Protein AF-A0A7J8XTX7-F1 (afdb_monomer)

Mean predicted aligned error: 10.57 Å

Organism: Gossypium aridum (NCBI:txid34290)

Nearest PDB structures (foldseek):
  4q04-assembly1_A  TM=5.286E-01  e=2.511E-01  Entamoeba histolytica
  8j07-assembly1_13  TM=4.318E-01  e=2.511E-01  Homo sapiens
  4e53-assembly1_A  TM=3.251E-01  e=9.904E-02  Mus musculus
  3hzt-assembly1_A  TM=5.183E-01  e=1.524E+00  Toxoplasma gondii ME49
  6oqq-assembly2_D  TM=5.298E-01  e=1.438E+00  Saccharomyces cerevisiae S288C

InterPro domains:
  IPR005176 Potentiating neddylation domain [PF03556] (17-109)
  IPR005176 Potentiating neddylation domain [PS51229] (1-130)
  IPR014764 Defective-in-cullin neddylation protein [PTHR12281] (1-114)
  IPR042460 DCN1-like, PONY binding domain [G3DSA:1.10.238.200] (52-117)

Radius of gyration: 19.08 Å; Cα contacts (8 Å, |Δi|>4): 64; chains: 1; bounding box: 60×27×43 Å

Structure (mmCIF, N/CA/C/O backbone):
data_AF-A0A7J8XTX7-F1
#
_entry.id   AF-A0A7J8XTX7-F1
#
loop_
_atom_site.group_PDB
_atom_site.id
_atom_site.type_symbol
_atom_site.label_atom_id
_atom_site.label_alt_id
_atom_site.label_comp_id
_atom_site.label_asym_id
_atom_site.label_entity_id
_atom_site.label_seq_id
_atom_site.pdbx_PDB_ins_code
_atom_site.Cartn_x
_atom_site.Cartn_y
_atom_site.Cartn_z
_atom_site.occupancy
_atom_site.B_iso_or_equiv
_atom_site.auth_seq_id
_atom_site.auth_comp_id
_atom_site.auth_asym_id
_atom_site.auth_atom_id
_atom_site.pdbx_PDB_model_num
ATOM 1 N N . ASP A 1 1 ? -23.107 4.436 6.784 1.00 80.50 1 ASP A N 1
ATOM 2 C CA . ASP A 1 1 ? -22.953 3.253 7.661 1.00 80.50 1 ASP A CA 1
ATOM 3 C C . ASP A 1 1 ? -21.520 2.944 8.078 1.00 80.50 1 ASP A C 1
ATOM 5 O O . ASP A 1 1 ? -21.303 2.673 9.257 1.00 80.50 1 ASP A O 1
ATOM 9 N N . GLU A 1 2 ? -20.532 3.038 7.183 1.00 84.50 2 GLU A N 1
ATOM 10 C CA . GLU A 1 2 ? -19.118 2.744 7.498 1.00 84.50 2 GLU A CA 1
ATOM 11 C C . GLU A 1 2 ? -18.566 3.562 8.676 1.00 84.50 2 GLU A C 1
ATOM 13 O O . GLU A 1 2 ? -17.982 2.998 9.596 1.00 84.50 2 GLU A O 1
ATOM 18 N N . TRP A 1 3 ? -18.839 4.872 8.715 1.00 83.25 3 TRP A N 1
ATOM 19 C CA . TRP A 1 3 ? -18.400 5.755 9.805 1.00 83.25 3 TRP A CA 1
ATOM 20 C C . TRP A 1 3 ? -18.940 5.331 11.180 1.00 83.25 3 TRP A C 1
ATOM 22 O O . TRP A 1 3 ? -18.191 5.215 12.146 1.00 83.25 3 TRP A O 1
ATOM 32 N N . GLN A 1 4 ? -20.246 5.063 11.275 1.00 85.25 4 GLN A N 1
ATOM 33 C CA . GLN A 1 4 ? -20.875 4.656 12.535 1.00 85.25 4 GLN A CA 1
ATOM 34 C C . GLN A 1 4 ? -20.397 3.272 12.979 1.00 85.25 4 GLN A C 1
ATOM 36 O O . GLN A 1 4 ? -20.138 3.059 14.163 1.00 85.25 4 GLN A O 1
ATOM 41 N N . THR A 1 5 ? -20.246 2.347 12.030 1.00 89.75 5 THR A N 1
ATOM 42 C CA . THR A 1 5 ? -19.755 0.990 12.299 1.00 89.75 5 THR A CA 1
ATOM 43 C C . THR A 1 5 ? -18.308 1.023 12.785 1.00 89.75 5 THR A C 1
ATOM 45 O O . THR A 1 5 ? -18.000 0.406 13.803 1.00 89.75 5 THR A O 1
ATOM 48 N N . GLY A 1 6 ? -17.446 1.803 12.126 1.00 87.06 6 GLY A N 1
ATOM 49 C CA . GLY A 1 6 ? -16.044 1.976 12.504 1.00 87.06 6 GLY A CA 1
ATOM 50 C C . GLY A 1 6 ? -15.881 2.610 13.884 1.00 87.06 6 GLY A C 1
ATOM 51 O O . GLY A 1 6 ? -15.179 2.063 14.729 1.00 87.06 6 GLY A O 1
ATOM 52 N N . LEU A 1 7 ? -16.591 3.707 14.171 1.00 86.94 7 LEU A N 1
ATOM 53 C CA . LEU A 1 7 ? -16.535 4.339 15.496 1.00 86.94 7 LEU A CA 1
ATOM 54 C C . LEU A 1 7 ? -17.045 3.421 16.611 1.00 86.94 7 LEU A C 1
ATOM 56 O O . LEU A 1 7 ? -16.459 3.387 17.694 1.00 86.94 7 LEU A O 1
ATOM 60 N N . LYS A 1 8 ? -18.106 2.650 16.345 1.00 88.69 8 LYS A N 1
ATOM 61 C CA . LYS A 1 8 ? -18.637 1.673 17.300 1.00 88.69 8 LYS A CA 1
ATOM 62 C C . LYS A 1 8 ? -17.649 0.532 17.548 1.00 88.69 8 LYS A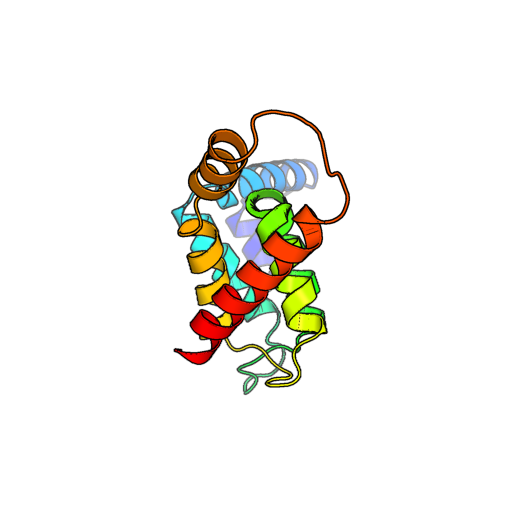 C 1
ATOM 64 O O . LYS A 1 8 ? -17.463 0.157 18.701 1.00 88.69 8 LYS A O 1
ATOM 69 N N . ALA A 1 9 ? -16.998 0.020 16.502 1.00 87.44 9 ALA A N 1
ATOM 70 C CA . ALA A 1 9 ? -15.956 -1.001 16.621 1.00 87.44 9 ALA A CA 1
ATOM 71 C C . ALA A 1 9 ? -14.742 -0.497 17.420 1.00 87.44 9 ALA A C 1
ATOM 73 O O . ALA A 1 9 ? -14.176 -1.244 18.211 1.00 87.44 9 ALA A O 1
ATOM 74 N N . LEU A 1 10 ? -14.397 0.787 17.275 1.00 85.12 10 LEU A N 1
ATOM 75 C CA . LEU A 1 10 ? -13.320 1.437 18.027 1.00 85.12 10 LEU A CA 1
ATOM 76 C C . LEU A 1 10 ? -13.732 1.879 19.445 1.00 85.12 10 LEU A C 1
ATOM 78 O O . LEU A 1 10 ? -12.889 2.352 20.205 1.00 85.12 10 LEU A O 1
ATOM 82 N N . GLY A 1 11 ? -15.014 1.769 19.819 1.00 85.56 11 GLY A N 1
ATOM 83 C CA . GLY A 1 11 ? -15.522 2.247 21.112 1.00 85.56 11 GLY A CA 1
ATOM 84 C C . GLY A 1 11 ? -15.370 3.764 21.312 1.00 85.56 11 GLY A C 1
ATOM 85 O O . GLY A 1 11 ? -15.232 4.241 22.443 1.00 85.56 11 GLY A O 1
ATOM 86 N N . VAL A 1 12 ? -15.350 4.527 20.216 1.00 88.31 12 VAL A N 1
ATOM 87 C CA . VAL A 1 12 ? -15.085 5.969 20.209 1.00 88.31 12 VAL A CA 1
ATOM 88 C C . VAL A 1 12 ? -16.396 6.752 20.192 1.00 88.31 12 VAL A C 1
ATOM 90 O O . VAL A 1 12 ? -17.166 6.683 19.241 1.00 88.31 12 VAL A O 1
ATOM 93 N N . ASP A 1 13 ? -16.609 7.564 21.225 1.00 87.38 13 ASP A N 1
ATOM 94 C CA . ASP A 1 13 ? -17.772 8.454 21.386 1.00 87.38 13 ASP A CA 1
ATOM 95 C C . ASP A 1 13 ? -17.392 9.947 21.446 1.00 87.38 13 ASP A C 1
ATOM 97 O O . ASP A 1 13 ? -18.246 10.812 21.621 1.00 87.38 13 ASP A O 1
ATOM 101 N N . SER A 1 14 ? -16.102 10.268 21.326 1.00 87.69 14 SER A 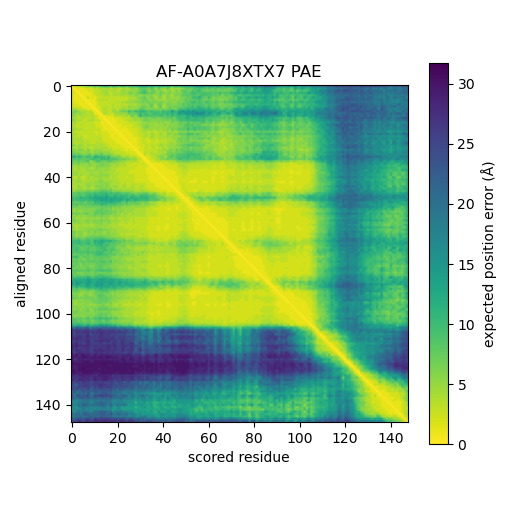N 1
ATOM 102 C CA . SER A 1 14 ? -15.577 11.626 21.475 1.00 87.69 14 SER A CA 1
ATOM 103 C C . SER A 1 14 ? -14.300 11.831 20.664 1.00 87.69 14 SER A C 1
ATOM 105 O O . SER A 1 14 ? -13.532 10.899 20.422 1.00 87.69 14 SER A O 1
ATOM 107 N N . LEU A 1 15 ? -14.026 13.083 20.282 1.00 87.19 15 LEU A N 1
ATOM 108 C CA . LEU A 1 15 ? -12.864 13.434 19.458 1.00 87.19 15 LEU A CA 1
ATOM 109 C C . LEU A 1 15 ? -11.523 13.082 20.131 1.00 87.19 15 LEU A C 1
ATOM 111 O O . LEU A 1 15 ? -10.567 12.712 19.455 1.00 87.19 15 LEU A O 1
ATOM 115 N N . SER A 1 16 ? -11.452 13.166 21.463 1.00 88.00 16 SER A N 1
ATOM 116 C CA . SER A 1 16 ? -10.258 12.774 22.225 1.00 88.00 16 SER A CA 1
ATOM 117 C C . SER A 1 16 ? -9.998 11.265 22.131 1.00 88.00 16 SER A C 1
ATOM 119 O O . SER A 1 16 ? -8.876 10.846 21.839 1.00 88.00 16 SER A O 1
ATOM 121 N N . LYS A 1 17 ? -11.050 10.442 22.277 1.00 88.69 17 LYS A N 1
ATOM 122 C CA . LYS A 1 17 ? -10.953 8.987 22.086 1.00 88.69 17 LYS A CA 1
ATOM 123 C C . LYS A 1 17 ? -10.604 8.629 20.644 1.00 88.69 17 LYS A C 1
ATOM 125 O O . LYS A 1 17 ? -9.819 7.712 20.450 1.00 88.69 17 LYS A O 1
ATOM 130 N N . LEU A 1 18 ? -11.105 9.381 19.659 1.00 87.81 18 LEU A N 1
ATOM 131 C CA . LEU A 1 18 ? -10.759 9.165 18.252 1.00 87.81 18 LEU A CA 1
ATOM 132 C C . LEU A 1 18 ? -9.262 9.356 18.009 1.00 87.81 18 LEU A C 1
ATOM 134 O O . LEU A 1 18 ? -8.622 8.486 17.432 1.00 87.81 18 LEU A O 1
ATOM 138 N N . LYS A 1 19 ? -8.686 10.464 18.493 1.00 88.75 19 LYS A N 1
ATOM 139 C CA . LYS A 1 19 ? -7.244 10.727 18.356 1.00 88.75 19 LYS A CA 1
ATOM 140 C C . LYS A 1 19 ? -6.398 9.623 18.987 1.00 88.75 19 LYS A C 1
ATOM 142 O O . LYS A 1 19 ? -5.401 9.213 18.403 1.00 88.75 19 LYS A O 1
ATOM 147 N N . LYS A 1 20 ? -6.806 9.133 20.161 1.00 89.88 20 LYS A N 1
ATOM 148 C CA . LYS A 1 20 ? -6.125 8.015 20.820 1.00 89.88 20 LYS A CA 1
ATOM 149 C C . LYS A 1 20 ? -6.247 6.723 20.005 1.00 89.88 20 LYS A C 1
ATOM 151 O O . LYS A 1 20 ? -5.233 6.091 19.746 1.00 89.88 20 LYS A O 1
ATOM 156 N N . ALA A 1 21 ? -7.455 6.386 19.555 1.00 89.44 21 ALA A N 1
ATOM 157 C CA . ALA A 1 21 ? -7.707 5.202 18.740 1.00 89.44 21 ALA A CA 1
ATOM 158 C C . ALA A 1 21 ? -6.903 5.219 17.432 1.00 89.44 21 ALA A C 1
ATOM 160 O O . ALA A 1 21 ? -6.364 4.190 17.055 1.00 89.44 21 ALA A O 1
ATOM 161 N N . LEU A 1 22 ? -6.753 6.377 16.777 1.00 86.94 22 LEU A N 1
ATOM 162 C CA . LEU A 1 22 ? -5.904 6.512 15.586 1.00 86.94 22 LEU A CA 1
ATOM 163 C C . LEU A 1 22 ? -4.434 6.186 15.884 1.00 86.94 22 LEU A C 1
ATOM 165 O O . LEU A 1 22 ? -3.828 5.414 15.153 1.00 86.94 22 LEU A O 1
ATOM 169 N N . SER A 1 23 ? -3.884 6.702 16.986 1.00 87.75 23 SER A N 1
ATOM 170 C CA . SER A 1 23 ? -2.505 6.388 17.386 1.00 87.75 23 SER A CA 1
ATOM 171 C C . SER A 1 23 ? -2.320 4.912 17.765 1.00 87.75 23 SER A C 1
ATOM 173 O O . SER A 1 23 ? -1.261 4.333 17.524 1.00 87.75 23 SER A O 1
ATOM 175 N N . ASP A 1 24 ? -3.339 4.289 18.358 1.00 88.25 24 ASP A N 1
ATOM 176 C CA . ASP A 1 24 ? -3.308 2.862 18.683 1.00 88.25 24 ASP A CA 1
ATOM 177 C C . ASP A 1 24 ? -3.420 1.995 17.411 1.00 88.25 24 ASP A C 1
ATOM 179 O O . ASP A 1 24 ? -2.710 0.995 17.298 1.00 88.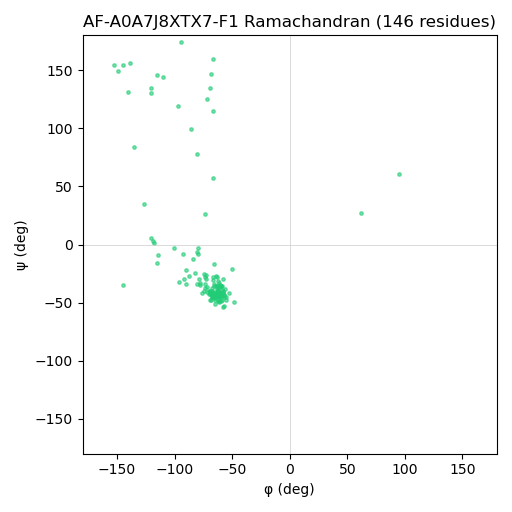25 24 ASP A O 1
ATOM 183 N N . LEU A 1 25 ? -4.220 2.418 16.425 1.00 86.88 25 LEU A N 1
ATOM 184 C CA . LEU A 1 25 ? -4.323 1.778 15.108 1.00 86.88 25 LEU A CA 1
ATOM 185 C C . LEU A 1 25 ? -3.010 1.853 14.321 1.00 86.88 25 LEU A C 1
ATOM 187 O O . LEU A 1 25 ? -2.616 0.857 13.723 1.00 86.88 25 LEU A O 1
ATOM 191 N N . GLU A 1 26 ? -2.305 2.988 14.346 1.00 84.81 26 GLU A N 1
ATOM 192 C CA . GLU A 1 26 ? -0.981 3.117 13.713 1.00 84.81 26 GLU A CA 1
ATOM 193 C C . GLU A 1 26 ? -0.012 2.045 14.240 1.00 84.81 26 GLU A C 1
ATOM 195 O O . GLU A 1 26 ? 0.589 1.308 13.460 1.00 84.81 26 GLU A O 1
ATOM 200 N N . LYS A 1 27 ? 0.056 1.872 15.566 1.00 84.75 27 LYS A N 1
ATOM 201 C CA . LYS A 1 27 ? 0.881 0.830 16.209 1.00 84.75 27 LYS A CA 1
ATOM 202 C C . LYS A 1 27 ? 0.395 -0.584 15.911 1.00 84.75 27 LYS A C 1
ATOM 204 O O . LYS A 1 27 ? 1.172 -1.537 15.926 1.00 84.75 27 LYS A O 1
ATOM 209 N N . GLU A 1 28 ? -0.907 -0.758 15.716 1.00 86.31 28 GLU A N 1
ATOM 210 C CA . GLU A 1 28 ? -1.479 -2.050 15.369 1.00 86.31 28 GLU A CA 1
ATOM 211 C C . GLU A 1 28 ? -1.109 -2.467 13.943 1.00 86.31 28 GLU A C 1
ATOM 213 O O . GLU A 1 28 ? -0.775 -3.634 13.731 1.00 86.31 28 GLU A O 1
ATOM 218 N N . VAL A 1 29 ? -1.111 -1.524 12.998 1.00 84.88 29 VAL A N 1
ATOM 219 C CA . VAL A 1 29 ? -0.697 -1.743 11.604 1.00 84.88 29 VAL A CA 1
ATOM 220 C C . VAL A 1 29 ? 0.796 -2.057 11.499 1.00 84.88 29 VAL A C 1
ATOM 222 O O . VAL A 1 29 ? 1.192 -2.805 10.612 1.00 84.88 29 VAL A O 1
ATOM 225 N N . GLU A 1 30 ? 1.632 -1.572 12.421 1.00 79.56 30 GLU A N 1
ATOM 226 C CA . GLU A 1 30 ? 3.060 -1.927 12.471 1.00 79.56 30 GLU A CA 1
ATOM 227 C C . GLU A 1 30 ? 3.317 -3.412 12.791 1.00 79.56 30 GLU A C 1
ATOM 229 O O . GLU A 1 30 ? 4.418 -3.918 12.552 1.00 79.56 30 GLU A O 1
ATOM 234 N N . LYS A 1 31 ? 2.326 -4.150 13.313 1.00 83.44 31 LYS A N 1
ATOM 235 C CA . LYS A 1 31 ? 2.483 -5.586 13.582 1.00 83.44 31 LYS A CA 1
ATOM 236 C C . LYS A 1 31 ? 2.565 -6.367 12.262 1.00 83.44 31 LYS A C 1
ATOM 238 O O . LYS A 1 31 ? 1.701 -6.181 11.409 1.00 83.44 31 LYS A O 1
ATOM 243 N N . PRO A 1 32 ? 3.509 -7.318 12.106 1.00 75.69 32 PRO A N 1
ATOM 244 C CA . PRO A 1 32 ? 3.758 -7.983 10.823 1.00 75.69 32 PRO A CA 1
ATOM 245 C C . PRO A 1 32 ? 2.533 -8.610 10.140 1.00 75.69 32 PRO A C 1
ATOM 247 O O . PRO A 1 32 ? 2.392 -8.473 8.929 1.00 75.69 32 PRO A O 1
ATOM 250 N N . SER A 1 33 ? 1.644 -9.270 10.893 1.00 78.00 33 SER A N 1
ATOM 251 C CA . SER A 1 33 ? 0.421 -9.882 10.346 1.00 78.00 33 SER A CA 1
ATOM 252 C C . SER A 1 33 ? -0.575 -8.836 9.848 1.00 78.00 33 SER A C 1
ATOM 254 O O . SER A 1 33 ? -1.094 -8.935 8.743 1.00 78.00 33 SER A O 1
ATOM 256 N N . ASN A 1 34 ? -0.789 -7.789 10.644 1.00 84.62 34 ASN A N 1
ATOM 257 C CA . ASN A 1 34 ? -1.761 -6.741 10.350 1.00 84.62 34 ASN A CA 1
ATOM 258 C C . ASN A 1 34 ? -1.270 -5.827 9.224 1.00 84.62 34 ASN A C 1
ATOM 260 O O . ASN A 1 34 ? -2.075 -5.281 8.473 1.00 84.62 34 ASN A O 1
ATOM 264 N N . TYR A 1 35 ? 0.049 -5.690 9.081 1.00 85.38 35 TYR A N 1
ATOM 265 C CA . TYR A 1 35 ? 0.663 -4.924 8.007 1.00 85.38 35 TYR A CA 1
ATOM 266 C C . TYR A 1 35 ? 0.367 -5.517 6.625 1.00 85.38 35 TYR A C 1
ATOM 268 O O . TYR A 1 35 ? 0.076 -4.773 5.692 1.00 85.38 35 TYR A O 1
ATOM 276 N N . GLU A 1 36 ? 0.418 -6.846 6.473 1.00 88.44 36 GLU A N 1
ATOM 277 C CA . GLU A 1 36 ? 0.107 -7.516 5.199 1.00 88.44 36 GLU A CA 1
ATOM 278 C C . GLU A 1 36 ? -1.369 -7.367 4.816 1.00 88.44 36 GLU A C 1
ATOM 280 O O . GLU A 1 36 ? -1.689 -7.061 3.661 1.00 88.44 36 GLU A O 1
ATOM 285 N N . ASP A 1 37 ? -2.261 -7.511 5.796 1.00 90.12 37 ASP A N 1
ATOM 286 C CA . ASP A 1 37 ? -3.696 -7.316 5.602 1.00 90.12 37 ASP A CA 1
ATOM 287 C C . ASP A 1 37 ? -4.013 -5.859 5.242 1.00 90.12 37 ASP A C 1
ATOM 289 O O . ASP A 1 37 ? -4.746 -5.596 4.284 1.00 90.12 37 ASP A O 1
ATOM 293 N N . PHE A 1 38 ? -3.405 -4.900 5.950 1.00 91.44 38 PHE A N 1
ATOM 294 C CA . PHE A 1 38 ? -3.522 -3.472 5.652 1.00 91.44 38 PHE A CA 1
ATOM 295 C C . PHE A 1 38 ? -2.989 -3.137 4.254 1.00 91.44 38 PHE A C 1
ATOM 297 O O . PHE A 1 38 ? -3.647 -2.428 3.490 1.00 91.44 38 PHE A O 1
ATOM 304 N N . TYR A 1 39 ? -1.830 -3.684 3.885 1.00 92.12 39 TYR A N 1
ATOM 305 C CA . TYR A 1 39 ? -1.231 -3.496 2.567 1.00 92.12 39 TYR A CA 1
ATOM 306 C C . TYR A 1 39 ? -2.146 -4.012 1.451 1.00 92.12 39 TYR A C 1
ATOM 308 O O . TYR A 1 39 ? -2.359 -3.333 0.445 1.00 92.12 39 TYR A O 1
ATOM 316 N N . THR A 1 40 ? -2.735 -5.192 1.638 1.00 92.81 40 THR A N 1
ATOM 317 C CA . THR A 1 40 ? -3.691 -5.777 0.687 1.00 92.81 40 THR A CA 1
ATOM 318 C C . THR A 1 40 ? -4.968 -4.938 0.598 1.00 92.81 40 THR A C 1
ATOM 320 O O . THR A 1 40 ? -5.473 -4.670 -0.496 1.00 92.81 40 THR A O 1
ATOM 323 N N . TYR A 1 41 ? -5.471 -4.470 1.743 1.00 92.69 41 TYR A N 1
ATOM 324 C CA . TYR A 1 41 ? -6.633 -3.589 1.813 1.00 92.69 41 TYR A CA 1
ATOM 325 C C . TYR A 1 41 ? -6.407 -2.266 1.072 1.00 92.69 41 TYR A C 1
ATOM 327 O O . TYR A 1 41 ? -7.301 -1.823 0.354 1.00 92.69 41 TYR A O 1
ATOM 335 N N . ALA A 1 42 ? -5.224 -1.662 1.197 1.00 93.94 42 ALA A N 1
ATOM 336 C CA . ALA A 1 42 ? -4.899 -0.383 0.571 1.00 93.94 42 ALA A CA 1
ATOM 337 C C . ALA A 1 42 ? -5.050 -0.425 -0.960 1.00 93.94 42 ALA A C 1
ATOM 339 O O . ALA A 1 42 ? -5.615 0.494 -1.546 1.00 93.94 42 ALA A O 1
ATOM 340 N N . PHE A 1 43 ? -4.634 -1.519 -1.606 1.00 94.31 43 PHE A N 1
ATOM 341 C CA . PHE A 1 43 ? -4.856 -1.702 -3.044 1.00 94.31 43 PHE A CA 1
ATOM 342 C C . PHE A 1 43 ? -6.336 -1.877 -3.378 1.00 94.31 43 PHE A C 1
ATOM 344 O O . PHE A 1 43 ? -6.833 -1.264 -4.320 1.00 94.31 43 PHE A O 1
ATOM 351 N N . ARG A 1 44 ? -7.065 -2.675 -2.585 1.00 93.56 44 ARG A N 1
ATOM 352 C CA . ARG A 1 44 ? -8.510 -2.865 -2.773 1.00 93.56 44 ARG A CA 1
ATOM 353 C C . ARG A 1 44 ? -9.281 -1.554 -2.632 1.00 93.56 44 ARG A C 1
ATOM 355 O O . ARG A 1 44 ? -10.246 -1.354 -3.355 1.00 93.56 44 ARG A O 1
ATOM 362 N N . TYR A 1 45 ? -8.846 -0.666 -1.742 1.00 92.06 45 TYR A N 1
ATOM 363 C CA . TYR A 1 45 ? -9.441 0.658 -1.562 1.00 92.06 45 TYR A CA 1
ATOM 364 C C . TYR A 1 45 ? -9.312 1.543 -2.815 1.00 92.06 45 TYR A C 1
ATOM 366 O O . TYR A 1 45 ? -10.172 2.381 -3.065 1.00 92.06 45 TYR A O 1
ATOM 374 N N . CYS A 1 46 ? -8.283 1.329 -3.640 1.00 93.25 46 CYS A N 1
ATOM 375 C CA . CYS A 1 46 ? -8.117 2.024 -4.919 1.00 93.25 46 CYS A CA 1
ATOM 376 C C . CYS A 1 46 ? -8.977 1.449 -6.060 1.00 93.25 46 CYS A C 1
ATOM 378 O O . CYS A 1 46 ? -9.011 2.042 -7.138 1.00 93.25 46 CYS A O 1
ATOM 380 N N . LEU A 1 47 ? -9.656 0.313 -5.860 1.00 92.50 47 LEU A N 1
ATOM 381 C CA . LEU A 1 47 ? -10.581 -0.259 -6.840 1.00 92.50 47 LEU A CA 1
ATOM 382 C C . LEU A 1 47 ? -11.958 0.385 -6.654 1.00 92.50 47 LEU A C 1
ATOM 384 O O . LEU A 1 47 ? -12.710 0.016 -5.753 1.00 92.50 47 LEU A O 1
ATOM 388 N N . THR A 1 48 ? -12.279 1.371 -7.486 1.00 88.38 48 THR A N 1
ATOM 389 C CA . THR A 1 48 ? -13.517 2.155 -7.363 1.00 88.38 48 THR A CA 1
ATOM 390 C C . THR A 1 48 ? -14.683 1.548 -8.141 1.00 88.38 48 THR A C 1
ATOM 392 O O . THR A 1 48 ? -15.839 1.805 -7.805 1.00 88.38 48 THR A O 1
ATOM 395 N N . GLU A 1 49 ? -14.405 0.720 -9.153 1.00 89.31 49 GLU A N 1
ATOM 396 C CA . GLU A 1 49 ? -15.422 0.058 -9.976 1.00 89.31 49 GLU A CA 1
ATOM 397 C C . GLU A 1 49 ? -15.481 -1.457 -9.722 1.00 89.31 49 GLU A C 1
ATOM 399 O O . GLU A 1 49 ? -14.459 -2.126 -9.586 1.00 89.31 49 GLU A O 1
ATOM 404 N N . GLU A 1 50 ? -16.684 -2.040 -9.765 1.00 81.12 50 GLU A N 1
ATOM 405 C CA . GLU A 1 50 ? -16.939 -3.460 -9.451 1.00 81.12 50 GLU A CA 1
ATOM 406 C C . GLU A 1 50 ? -16.135 -4.451 -10.320 1.00 81.12 50 GLU A C 1
ATOM 408 O O . GLU A 1 50 ? -15.793 -5.551 -9.886 1.00 81.12 50 GLU A O 1
ATOM 413 N N . LYS A 1 51 ? -15.807 -4.069 -11.560 1.00 87.62 51 LYS A N 1
ATOM 414 C CA . LYS A 1 51 ? -15.046 -4.906 -12.506 1.00 87.62 51 LYS A CA 1
ATOM 415 C C . LYS A 1 51 ? -13.566 -4.537 -12.590 1.00 87.62 51 LYS A C 1
ATOM 417 O O . LYS A 1 51 ? -12.824 -5.211 -13.311 1.00 87.62 51 LYS A O 1
ATOM 422 N N . GLN A 1 52 ? -13.129 -3.496 -11.885 1.00 90.81 52 GLN A N 1
ATOM 423 C CA . GLN A 1 52 ? -11.745 -3.050 -11.906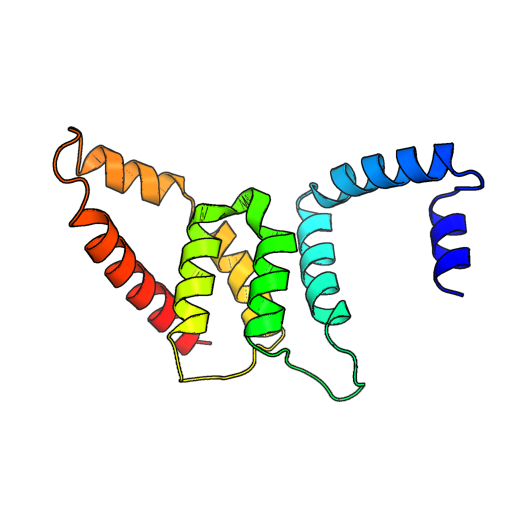 1.00 90.81 52 GLN A CA 1
ATOM 424 C C . GLN A 1 52 ? -10.871 -4.050 -11.147 1.00 90.81 52 GLN A C 1
ATOM 426 O O . GLN A 1 52 ? -11.116 -4.381 -9.991 1.00 90.81 52 GLN A O 1
ATOM 431 N N . LYS A 1 53 ? -9.827 -4.545 -11.813 1.00 92.88 53 LYS A N 1
ATOM 432 C CA . LYS A 1 53 ? -8.855 -5.492 -11.234 1.00 92.88 53 LYS A CA 1
ATOM 433 C C . LYS A 1 53 ? -7.436 -4.936 -11.199 1.00 92.88 53 LYS A C 1
ATOM 435 O O . LYS A 1 53 ? -6.498 -5.642 -10.833 1.00 92.88 53 LYS A O 1
ATOM 440 N N . SER A 1 54 ? -7.280 -3.690 -11.629 1.00 93.88 54 SER A N 1
ATOM 441 C CA . SER A 1 54 ? -5.992 -3.045 -11.789 1.00 93.88 54 SER A CA 1
ATOM 442 C C . SER A 1 54 ? -6.088 -1.545 -11.561 1.00 93.88 54 SER A C 1
ATOM 444 O O . SER A 1 54 ? -7.101 -0.926 -11.886 1.00 93.88 54 SER A O 1
ATOM 446 N N . VAL A 1 55 ? -5.007 -0.970 -11.062 1.00 94.69 55 VAL A N 1
ATOM 447 C CA . VAL A 1 55 ? -4.863 0.458 -10.771 1.00 94.69 55 VAL A CA 1
ATOM 448 C C . VAL A 1 55 ? -3.782 1.024 -11.689 1.00 94.69 55 VAL A C 1
ATOM 450 O O . VAL A 1 55 ? -2.845 0.311 -12.049 1.00 94.69 55 VAL A O 1
ATOM 453 N N . ASP A 1 56 ? -3.919 2.269 -12.127 1.00 94.25 56 ASP A N 1
ATOM 454 C CA . ASP A 1 56 ? -2.914 2.914 -12.969 1.00 94.25 56 ASP A CA 1
ATOM 455 C C . ASP A 1 56 ? -1.589 3.142 -12.214 1.00 94.25 56 ASP A C 1
ATOM 457 O O . ASP A 1 56 ? -1.521 3.136 -10.982 1.00 94.25 56 ASP A O 1
ATOM 461 N N . ILE A 1 57 ? -0.506 3.317 -12.970 1.00 92.25 57 ILE A N 1
ATOM 462 C CA . ILE A 1 57 ? 0.840 3.454 -12.398 1.00 92.25 57 ILE A CA 1
ATOM 463 C C . ILE A 1 57 ? 0.986 4.695 -11.516 1.00 92.25 57 ILE A C 1
ATOM 465 O O . ILE A 1 57 ? 1.712 4.633 -10.524 1.00 92.25 57 ILE A O 1
ATOM 469 N N . GLU A 1 58 ? 0.340 5.806 -11.865 1.00 93.38 58 GLU A N 1
ATOM 470 C CA . GLU A 1 58 ? 0.463 7.059 -11.119 1.00 93.38 58 GLU A CA 1
ATOM 471 C C . GLU A 1 58 ? -0.123 6.890 -9.715 1.00 93.38 58 GLU A C 1
ATOM 473 O O . GLU A 1 58 ? 0.587 7.079 -8.724 1.00 93.38 58 GLU A O 1
ATOM 478 N N . SER A 1 59 ? -1.351 6.378 -9.636 1.00 94.75 59 SER A N 1
ATOM 479 C CA . SER A 1 59 ? -2.015 6.025 -8.379 1.00 94.75 59 SER A CA 1
ATOM 480 C C . SER A 1 59 ? -1.212 5.007 -7.561 1.00 94.75 59 SER A C 1
ATOM 482 O O . SER A 1 59 ? -1.095 5.138 -6.341 1.00 94.75 59 SER A O 1
ATOM 484 N N . ILE A 1 60 ? -0.604 4.006 -8.209 1.00 94.56 60 ILE A N 1
ATOM 485 C CA . ILE A 1 60 ? 0.226 3.012 -7.512 1.00 94.56 60 ILE A CA 1
ATOM 486 C C . ILE A 1 60 ? 1.505 3.623 -6.950 1.00 94.56 60 ILE A C 1
ATOM 488 O O . ILE A 1 60 ? 1.915 3.243 -5.856 1.00 94.56 60 ILE A O 1
ATOM 492 N N . CYS A 1 61 ? 2.139 4.563 -7.651 1.00 93.81 61 CYS A N 1
ATOM 493 C CA . CYS A 1 61 ? 3.333 5.233 -7.139 1.00 93.81 61 CYS A CA 1
ATOM 494 C C . CYS A 1 61 ? 3.026 6.020 -5.858 1.00 93.81 61 CYS A C 1
ATOM 496 O O . CYS A 1 61 ? 3.793 5.941 -4.895 1.00 93.81 61 CYS A O 1
ATOM 498 N N . GLU A 1 62 ? 1.895 6.728 -5.822 1.00 94.94 62 GLU A N 1
ATOM 499 C CA . GLU A 1 62 ? 1.442 7.433 -4.619 1.00 94.94 62 GLU A CA 1
ATOM 500 C C . GLU A 1 62 ? 1.107 6.454 -3.488 1.00 94.94 62 GLU A C 1
ATOM 502 O O . GLU A 1 62 ? 1.553 6.633 -2.350 1.00 94.94 62 GLU A O 1
ATOM 507 N N . LEU A 1 63 ? 0.408 5.358 -3.804 1.00 95.06 63 LEU A N 1
ATOM 508 C CA . LEU A 1 63 ? 0.069 4.332 -2.820 1.00 95.06 63 LEU A CA 1
ATOM 509 C C . LEU A 1 63 ? 1.323 3.669 -2.230 1.00 95.06 63 LEU A C 1
ATOM 511 O O . LEU A 1 63 ? 1.421 3.534 -1.012 1.00 95.06 63 LEU A O 1
ATOM 515 N N . LEU A 1 64 ? 2.311 3.309 -3.060 1.00 93.19 64 LEU A N 1
ATOM 516 C CA . LEU A 1 64 ? 3.596 2.746 -2.618 1.00 93.19 64 LEU A CA 1
ATOM 517 C C . LEU A 1 64 ? 4.320 3.684 -1.646 1.00 93.19 64 LEU A C 1
ATOM 519 O O . LEU A 1 64 ? 4.809 3.230 -0.609 1.00 93.19 64 LEU A O 1
ATOM 523 N N . ASN A 1 65 ? 4.364 4.983 -1.953 1.00 92.00 65 ASN A N 1
ATOM 524 C CA . ASN A 1 65 ? 4.944 5.983 -1.057 1.00 92.00 65 ASN A CA 1
ATOM 525 C C . ASN A 1 65 ? 4.208 6.044 0.285 1.00 92.00 65 ASN A C 1
ATOM 527 O O . ASN A 1 65 ? 4.857 6.130 1.328 1.00 92.00 65 ASN A O 1
ATOM 531 N N . LEU A 1 66 ? 2.878 5.969 0.264 1.00 91.38 66 LEU A N 1
ATOM 532 C CA . LEU A 1 66 ? 2.055 6.064 1.465 1.00 91.38 66 LEU A CA 1
ATOM 533 C C . LEU A 1 66 ? 2.212 4.842 2.377 1.00 91.38 66 LEU A C 1
ATOM 535 O O . LEU A 1 66 ? 2.412 5.002 3.579 1.00 91.38 66 LEU A O 1
ATOM 539 N N . VAL A 1 67 ? 2.142 3.626 1.825 1.00 91.44 67 VAL A N 1
ATOM 540 C CA . VAL A 1 67 ? 2.098 2.401 2.644 1.00 91.44 67 VAL A CA 1
ATOM 541 C C . VAL A 1 67 ? 3.470 1.785 2.928 1.00 91.44 67 VAL A C 1
ATOM 543 O O . VAL A 1 67 ? 3.651 1.166 3.977 1.00 91.44 67 VAL A O 1
ATOM 546 N N . LEU A 1 68 ? 4.448 1.950 2.029 1.00 87.19 68 LEU A N 1
ATOM 547 C CA . LEU A 1 68 ? 5.787 1.351 2.152 1.00 87.19 68 LEU A CA 1
ATOM 548 C C . LEU A 1 68 ? 6.902 2.394 2.314 1.00 87.19 68 LEU A C 1
ATOM 550 O O . LEU A 1 68 ? 8.012 2.038 2.713 1.00 87.19 68 LEU A O 1
ATOM 554 N N . GLY A 1 69 ? 6.643 3.671 2.016 1.00 83.12 69 GLY A N 1
ATOM 555 C CA . GLY A 1 69 ? 7.687 4.695 1.916 1.00 83.12 69 GLY A CA 1
ATOM 556 C C . GLY A 1 69 ? 8.433 4.978 3.220 1.00 83.12 69 GLY A C 1
ATOM 557 O O . GLY A 1 69 ? 9.599 5.361 3.169 1.00 83.12 69 GLY A O 1
ATOM 558 N N . VAL A 1 70 ? 7.811 4.758 4.383 1.00 81.56 70 VAL A N 1
ATOM 559 C CA . VAL A 1 70 ? 8.480 4.923 5.687 1.00 81.56 70 VAL A CA 1
ATOM 560 C C . VAL A 1 70 ? 9.452 3.771 5.969 1.00 81.56 70 VAL A C 1
ATOM 562 O O . VAL A 1 70 ? 10.550 4.007 6.463 1.00 81.56 70 VAL A O 1
ATOM 565 N N . GLN A 1 71 ? 9.078 2.534 5.627 1.00 81.69 71 GLN A N 1
ATOM 566 C CA . GLN A 1 71 ? 9.846 1.332 5.979 1.00 81.69 71 GLN A CA 1
ATOM 567 C C . GLN A 1 71 ? 10.895 0.948 4.922 1.00 81.69 71 GLN A C 1
ATOM 569 O O . GLN A 1 71 ? 11.972 0.466 5.267 1.00 81.69 71 GLN A O 1
ATOM 574 N N . PHE A 1 72 ? 10.610 1.176 3.636 1.00 83.19 72 PHE A N 1
ATOM 575 C CA . PHE A 1 72 ? 11.400 0.656 2.511 1.00 83.19 72 PHE A CA 1
ATOM 576 C C . PHE A 1 72 ? 11.842 1.757 1.539 1.00 83.19 72 PHE A C 1
ATOM 578 O O . PHE A 1 72 ? 11.882 1.543 0.326 1.00 83.19 72 PHE A O 1
ATOM 585 N N . ARG A 1 73 ? 12.151 2.960 2.047 1.00 83.69 73 ARG A N 1
ATOM 586 C CA . ARG A 1 73 ? 12.362 4.152 1.205 1.00 83.69 73 ARG A CA 1
ATOM 587 C C . ARG A 1 73 ? 13.303 3.933 0.005 1.00 83.69 73 ARG A C 1
ATOM 589 O O . ARG A 1 73 ? 12.883 4.241 -1.108 1.00 83.69 73 ARG A O 1
ATOM 596 N N . PRO A 1 74 ? 14.509 3.344 0.159 1.00 81.06 74 PRO A N 1
ATOM 597 C CA . PRO A 1 74 ? 15.420 3.138 -0.972 1.00 81.06 74 PRO A CA 1
ATOM 598 C C . PRO A 1 74 ? 14.859 2.203 -2.057 1.00 81.06 74 PRO A C 1
ATOM 600 O O . PRO A 1 74 ? 15.069 2.426 -3.255 1.00 81.06 74 PRO A O 1
ATOM 603 N N . GLN A 1 75 ? 14.143 1.150 -1.651 1.00 80.50 75 GLN A N 1
ATOM 604 C CA . GLN A 1 75 ? 13.509 0.203 -2.566 1.00 80.50 75 GLN A CA 1
ATOM 605 C C . GLN A 1 75 ? 12.340 0.859 -3.304 1.00 80.50 75 GLN A C 1
ATOM 607 O O . GLN A 1 75 ? 12.209 0.667 -4.513 1.00 80.50 75 GLN A O 1
ATOM 612 N N . ILE A 1 76 ? 11.527 1.645 -2.593 1.00 87.88 76 ILE A N 1
ATOM 613 C CA . ILE A 1 76 ? 10.357 2.330 -3.152 1.00 87.88 76 ILE A CA 1
ATOM 614 C C . ILE A 1 76 ? 10.763 3.413 -4.141 1.00 87.88 76 ILE A C 1
ATOM 616 O O . ILE A 1 76 ? 10.224 3.432 -5.244 1.00 87.88 76 ILE A O 1
ATOM 620 N N . ASP A 1 77 ? 11.760 4.237 -3.816 1.00 86.19 77 ASP A N 1
ATOM 621 C CA . ASP A 1 77 ? 12.263 5.256 -4.744 1.00 86.19 77 ASP A CA 1
ATOM 622 C C . ASP A 1 77 ? 12.725 4.607 -6.067 1.00 86.19 77 ASP A C 1
ATOM 624 O O . ASP A 1 77 ? 12.374 5.061 -7.159 1.00 86.19 77 ASP A O 1
ATOM 628 N N . SER A 1 78 ? 13.445 3.482 -5.974 1.00 82.56 78 SER A N 1
ATOM 629 C CA . SER A 1 78 ? 13.931 2.749 -7.150 1.00 82.56 78 SER A CA 1
ATOM 630 C C . SER A 1 78 ? 12.803 2.081 -7.946 1.00 82.56 78 SER A C 1
ATOM 632 O O . SER A 1 78 ? 12.827 2.075 -9.180 1.00 82.56 78 SER A O 1
ATOM 634 N N . LEU A 1 79 ? 11.813 1.513 -7.251 1.00 85.62 79 LEU A N 1
ATOM 635 C CA . LEU A 1 79 ? 10.651 0.871 -7.862 1.00 85.62 79 LEU A CA 1
ATOM 636 C C . LEU A 1 79 ? 9.781 1.895 -8.598 1.00 85.62 79 LEU A C 1
ATOM 638 O O . LEU A 1 79 ? 9.412 1.660 -9.745 1.00 85.62 79 LEU A O 1
ATOM 642 N N . ILE A 1 80 ? 9.507 3.044 -7.979 1.00 89.62 80 ILE A N 1
ATOM 643 C CA . ILE A 1 80 ? 8.738 4.135 -8.588 1.00 89.62 80 ILE A CA 1
ATOM 644 C C . ILE A 1 80 ? 9.447 4.661 -9.833 1.00 89.62 80 ILE A C 1
ATOM 646 O O . ILE A 1 80 ? 8.807 4.863 -10.865 1.00 89.62 80 ILE A O 1
ATOM 650 N N . GLU A 1 81 ? 10.766 4.859 -9.779 1.00 87.94 81 GLU A N 1
ATOM 651 C CA . GLU A 1 81 ? 11.497 5.313 -10.961 1.00 87.94 81 GLU A CA 1
ATOM 652 C C . GLU A 1 81 ? 11.418 4.291 -12.103 1.00 87.94 81 GLU A C 1
ATOM 654 O O . GLU A 1 81 ? 11.226 4.662 -13.261 1.00 87.94 81 GLU A O 1
ATOM 659 N N . TYR A 1 82 ? 11.522 2.998 -11.791 1.00 85.50 82 TYR A N 1
ATOM 660 C CA . TYR A 1 82 ? 11.328 1.945 -12.784 1.00 85.50 82 TYR A CA 1
ATOM 661 C C . TYR A 1 82 ? 9.911 1.970 -13.375 1.00 85.50 82 TYR A C 1
ATOM 663 O O . TYR A 1 82 ? 9.776 1.982 -14.600 1.00 85.50 82 TYR A O 1
ATOM 671 N N . LEU A 1 83 ? 8.876 2.040 -12.533 1.00 88.12 83 LEU A N 1
ATOM 672 C CA . LEU A 1 83 ? 7.474 2.076 -12.959 1.00 88.12 83 LEU A CA 1
ATOM 673 C C . LEU A 1 83 ? 7.170 3.266 -13.879 1.00 88.12 83 LEU A C 1
ATOM 675 O O . LEU 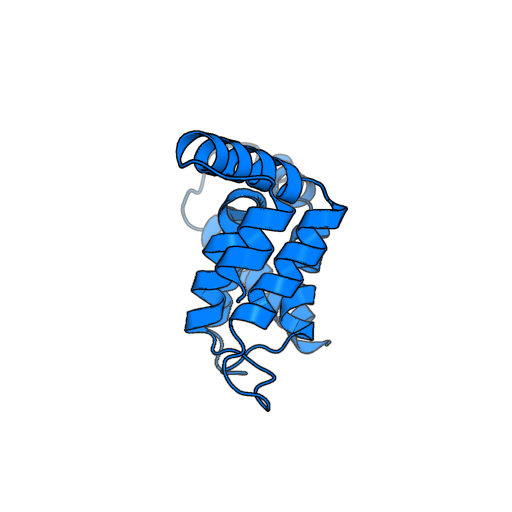A 1 83 ? 6.401 3.111 -14.825 1.00 88.12 83 LEU A O 1
ATOM 679 N N . LYS A 1 84 ? 7.808 4.419 -13.641 1.00 88.00 84 LYS A N 1
ATOM 680 C CA . LYS A 1 84 ? 7.669 5.631 -14.466 1.00 88.00 84 LYS A CA 1
ATOM 681 C C . LYS A 1 84 ? 8.389 5.558 -15.818 1.00 88.00 84 LYS A C 1
ATOM 683 O O . LYS A 1 84 ? 8.011 6.281 -16.733 1.00 88.00 84 LYS A O 1
ATOM 688 N N . VAL A 1 85 ? 9.441 4.746 -15.941 1.00 86.50 85 VAL A N 1
ATOM 689 C CA . VAL A 1 85 ? 10.265 4.651 -17.165 1.00 86.50 85 VAL A CA 1
ATOM 690 C C . VAL A 1 85 ? 9.840 3.487 -18.063 1.00 86.50 85 VAL A C 1
ATOM 692 O O . VAL A 1 85 ? 9.990 3.561 -19.284 1.00 86.50 85 VAL A O 1
ATOM 695 N N . GLN A 1 86 ? 9.358 2.392 -17.476 1.00 82.38 86 GLN A N 1
ATOM 696 C CA . GLN A 1 86 ? 8.924 1.220 -18.232 1.00 82.38 86 GLN A CA 1
ATOM 697 C C . GLN A 1 86 ? 7.647 1.520 -19.044 1.00 82.38 86 GLN A C 1
ATOM 699 O O . GLN A 1 86 ? 6.796 2.286 -18.606 1.00 82.38 86 GLN A O 1
ATOM 704 N N . ASN A 1 87 ? 7.512 0.901 -20.222 1.00 83.50 87 ASN A N 1
ATOM 705 C CA . ASN A 1 87 ? 6.353 1.058 -21.119 1.00 83.50 87 ASN A CA 1
ATOM 706 C C . ASN A 1 87 ? 5.629 -0.272 -21.397 1.00 83.50 87 ASN A C 1
ATOM 708 O O . ASN A 1 87 ? 4.727 -0.320 -22.234 1.00 83.50 87 ASN A O 1
ATOM 712 N N . ASP A 1 88 ? 6.040 -1.350 -20.725 1.00 80.25 88 ASP A N 1
ATOM 713 C CA . ASP A 1 88 ? 5.546 -2.710 -20.964 1.00 80.25 88 ASP A CA 1
ATOM 714 C C . ASP A 1 88 ? 4.104 -2.868 -20.441 1.00 80.25 88 ASP A C 1
ATOM 716 O O . ASP A 1 88 ? 3.317 -3.639 -20.989 1.00 80.25 88 ASP A O 1
ATOM 720 N N . TYR A 1 89 ? 3.735 -2.116 -19.402 1.00 84.50 89 TYR A N 1
ATOM 721 C CA . TYR A 1 89 ? 2.391 -2.098 -18.825 1.00 84.50 89 TYR A CA 1
ATOM 722 C C . TYR A 1 89 ? 2.026 -0.697 -18.329 1.00 84.50 89 TYR A C 1
ATOM 724 O O . TYR A 1 89 ? 2.891 0.114 -18.014 1.00 84.50 89 TYR A O 1
ATOM 732 N N . LYS A 1 90 ? 0.720 -0.409 -18.271 1.00 88.62 90 LYS A N 1
ATOM 733 C CA . LYS A 1 90 ? 0.167 0.888 -17.825 1.00 88.62 90 LYS A CA 1
ATOM 734 C C . LYS A 1 90 ? -0.639 0.802 -16.531 1.00 88.62 90 LYS A C 1
ATOM 736 O O . LYS A 1 90 ? -1.041 1.822 -15.980 1.00 88.62 90 LYS A O 1
ATOM 741 N N . VAL A 1 91 ? -0.895 -0.418 -16.077 1.00 92.44 91 VAL A N 1
ATOM 742 C CA . VAL A 1 91 ? -1.712 -0.725 -14.909 1.00 92.44 91 VAL A CA 1
ATOM 743 C C . VAL A 1 91 ? -1.056 -1.847 -14.118 1.00 92.44 91 VAL A C 1
ATOM 745 O O . VAL A 1 91 ? -0.289 -2.633 -14.677 1.00 92.44 91 VAL A O 1
ATOM 748 N N . ILE A 1 92 ? -1.381 -1.913 -12.835 1.00 92.56 92 ILE A N 1
ATOM 749 C CA . ILE A 1 92 ? -0.873 -2.883 -11.872 1.00 92.56 92 ILE A CA 1
ATOM 750 C C . ILE A 1 92 ? -2.049 -3.662 -11.305 1.00 92.56 92 ILE A C 1
ATOM 752 O O . ILE A 1 92 ? -3.035 -3.061 -10.879 1.00 92.56 92 ILE A O 1
ATOM 756 N N . ASN A 1 93 ? -1.955 -4.988 -11.290 1.00 93.56 93 ASN A N 1
ATOM 757 C CA . ASN A 1 93 ? -2.957 -5.859 -10.676 1.00 93.56 93 ASN A CA 1
ATOM 758 C C . ASN A 1 93 ? -2.593 -6.229 -9.221 1.00 93.56 93 ASN A C 1
ATOM 760 O O . ASN A 1 93 ? -1.510 -5.910 -8.726 1.00 93.56 93 ASN A O 1
ATOM 764 N N . SER A 1 94 ? -3.502 -6.928 -8.536 1.00 91.88 94 SER A N 1
ATOM 765 C CA . SER A 1 94 ? -3.306 -7.340 -7.139 1.00 91.88 94 SER A CA 1
ATOM 766 C C . SER A 1 94 ? -2.093 -8.261 -6.942 1.00 91.88 94 SER A C 1
ATOM 768 O O . SER A 1 94 ? -1.408 -8.155 -5.929 1.00 91.88 94 SER A O 1
ATOM 770 N N . ASP A 1 95 ? -1.791 -9.148 -7.891 1.00 90.56 95 ASP A N 1
ATOM 771 C CA . ASP A 1 95 ? -0.664 -10.081 -7.763 1.00 90.56 95 ASP A CA 1
ATOM 772 C C . ASP 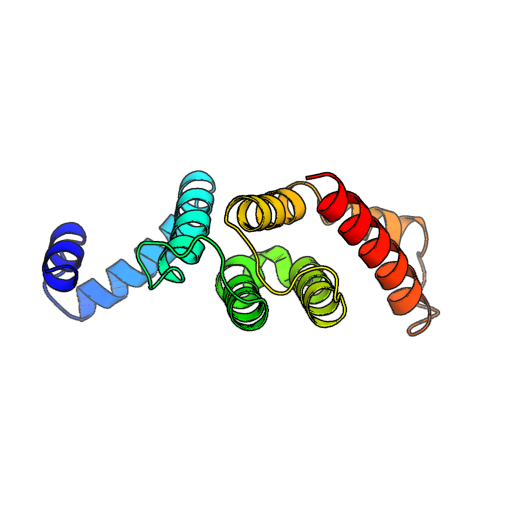A 1 95 ? 0.677 -9.340 -7.837 1.00 90.56 95 ASP A C 1
ATOM 774 O O . ASP A 1 95 ? 1.594 -9.590 -7.050 1.00 90.56 95 ASP A O 1
ATOM 778 N N . GLN A 1 96 ? 0.785 -8.378 -8.756 1.00 90.88 96 GLN A N 1
ATOM 779 C CA . GLN A 1 96 ? 1.937 -7.485 -8.873 1.00 90.88 96 GLN A CA 1
ATOM 780 C C . GLN A 1 96 ? 2.106 -6.623 -7.618 1.00 90.88 96 GLN A C 1
ATOM 782 O O . GLN A 1 96 ? 3.228 -6.473 -7.136 1.00 90.88 96 GLN A O 1
ATOM 787 N N . TRP A 1 97 ? 1.004 -6.129 -7.047 1.00 93.69 97 TRP A N 1
ATOM 788 C CA . TRP A 1 97 ? 1.015 -5.398 -5.782 1.00 93.69 97 TRP A CA 1
ATOM 789 C C . TRP A 1 97 ? 1.614 -6.229 -4.639 1.00 93.69 97 TRP A C 1
ATOM 791 O O . TRP A 1 97 ? 2.608 -5.824 -4.038 1.00 93.69 97 TRP A O 1
ATOM 801 N N . ILE A 1 98 ? 1.104 -7.440 -4.390 1.00 91.12 98 ILE A N 1
ATOM 802 C CA . ILE A 1 98 ? 1.643 -8.331 -3.343 1.00 91.12 98 ILE A CA 1
ATOM 803 C C . ILE A 1 98 ? 3.119 -8.672 -3.593 1.00 91.12 98 ILE A C 1
ATOM 805 O O . ILE A 1 98 ? 3.925 -8.741 -2.657 1.00 91.12 98 ILE A O 1
ATOM 809 N N . ASN A 1 99 ? 3.506 -8.826 -4.861 1.00 88.94 99 ASN A N 1
ATOM 810 C CA . ASN A 1 99 ? 4.893 -9.074 -5.234 1.00 88.94 99 ASN A CA 1
ATOM 811 C C . ASN A 1 99 ? 5.840 -7.928 -4.851 1.00 88.94 99 ASN A C 1
ATOM 813 O O . ASN A 1 99 ? 6.991 -8.214 -4.513 1.00 88.94 99 ASN A O 1
ATOM 817 N N . PHE A 1 100 ? 5.388 -6.670 -4.846 1.00 90.19 100 PHE A N 1
ATOM 818 C CA . PHE A 1 100 ? 6.214 -5.542 -4.404 1.00 90.19 100 PHE A CA 1
ATOM 819 C C . PHE A 1 100 ? 6.551 -5.626 -2.916 1.00 90.19 100 PHE A C 1
ATOM 821 O O . PHE A 1 100 ? 7.715 -5.476 -2.547 1.00 90.19 100 PHE A O 1
ATOM 828 N N . LEU A 1 101 ? 5.577 -5.952 -2.062 1.00 89.31 101 LEU A N 1
ATOM 829 C CA . LEU A 1 101 ? 5.844 -6.151 -0.636 1.00 89.31 101 LEU A CA 1
ATOM 830 C C . LEU A 1 101 ? 6.786 -7.334 -0.397 1.00 89.31 101 LEU A C 1
ATOM 832 O O . LEU A 1 101 ? 7.730 -7.226 0.390 1.00 89.31 101 LEU A O 1
ATOM 836 N N . ARG A 1 102 ? 6.567 -8.456 -1.095 1.00 85.94 102 ARG A N 1
ATOM 837 C CA . ARG A 1 102 ? 7.461 -9.621 -1.006 1.00 85.94 102 ARG A CA 1
ATOM 838 C C . ARG A 1 102 ? 8.885 -9.252 -1.409 1.00 85.94 102 ARG A C 1
ATOM 840 O O . ARG A 1 102 ? 9.830 -9.607 -0.714 1.00 85.94 102 ARG A O 1
ATOM 847 N N . PHE A 1 103 ? 9.032 -8.495 -2.490 1.00 83.44 103 PHE A N 1
ATOM 848 C CA . PHE A 1 103 ? 10.318 -7.983 -2.934 1.00 83.44 103 PHE A CA 1
ATOM 849 C C . PHE A 1 103 ? 10.987 -7.106 -1.868 1.00 83.44 103 PHE A C 1
ATOM 851 O O . PHE A 1 103 ? 12.144 -7.343 -1.538 1.00 83.44 103 PHE A O 1
ATOM 858 N N . CYS A 1 104 ? 10.267 -6.162 -1.261 1.00 83.62 104 CYS A N 1
ATOM 859 C CA . CYS A 1 104 ? 10.798 -5.335 -0.174 1.00 83.62 104 CYS A CA 1
ATOM 860 C C . CYS A 1 104 ? 11.257 -6.156 1.046 1.00 83.62 104 CYS A C 1
ATOM 862 O O . CYS A 1 104 ? 12.262 -5.809 1.663 1.00 83.62 104 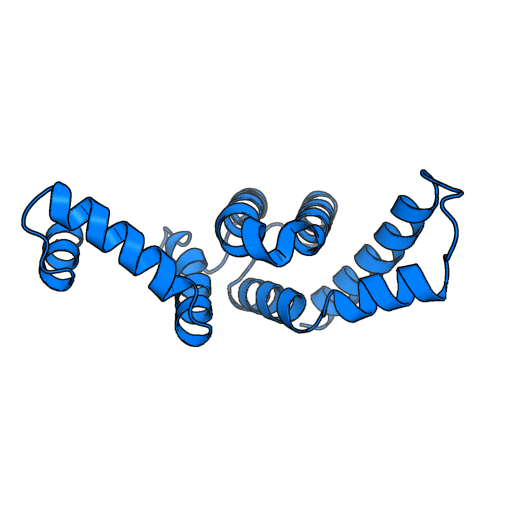CYS A O 1
ATOM 864 N N . LYS A 1 105 ? 10.557 -7.250 1.376 1.00 82.50 105 LYS A N 1
ATOM 865 C CA . LYS A 1 105 ? 10.889 -8.143 2.502 1.00 82.50 105 LYS A CA 1
ATOM 866 C C . LYS A 1 105 ? 12.068 -9.077 2.219 1.00 82.50 105 LYS A C 1
ATOM 868 O O . LYS A 1 105 ? 12.899 -9.298 3.095 1.00 82.50 105 LYS A O 1
ATOM 873 N N . GLU A 1 106 ? 12.132 -9.648 1.018 1.00 76.31 106 GLU A N 1
ATOM 874 C CA . GLU A 1 106 ? 13.195 -10.581 0.615 1.00 76.31 106 GLU A CA 1
ATOM 875 C C . GLU A 1 106 ? 14.519 -9.862 0.352 1.00 76.31 106 GLU A C 1
ATOM 877 O O . GLU A 1 106 ? 15.597 -10.395 0.624 1.00 76.31 106 GLU A O 1
ATOM 882 N N . VAL A 1 107 ? 14.443 -8.637 -0.166 1.00 66.25 107 VAL A N 1
ATOM 883 C CA . VAL A 1 107 ? 15.603 -7.788 -0.426 1.00 66.25 107 VAL A CA 1
ATOM 884 C C . VAL A 1 107 ? 16.012 -7.147 0.890 1.00 66.25 107 VAL A C 1
ATOM 886 O O . VAL A 1 107 ? 15.719 -5.989 1.193 1.00 66.25 107 VAL A O 1
ATOM 889 N N . ASN A 1 108 ? 16.688 -7.946 1.704 1.00 59.97 108 ASN A N 1
ATOM 890 C CA . ASN A 1 108 ? 17.206 -7.496 2.975 1.00 59.97 108 ASN A CA 1
ATOM 891 C C . ASN A 1 108 ? 18.307 -6.456 2.705 1.00 59.97 108 ASN A C 1
ATOM 893 O O . ASN A 1 108 ? 19.356 -6.776 2.141 1.00 59.97 108 ASN A O 1
ATOM 897 N N . LEU A 1 109 ? 18.077 -5.205 3.117 1.00 52.97 109 LEU A N 1
ATOM 898 C CA . LEU A 1 109 ? 19.030 -4.083 3.034 1.00 52.97 109 LEU A CA 1
ATOM 899 C C . LEU A 1 109 ? 20.410 -4.434 3.615 1.00 52.97 109 LEU A C 1
ATOM 901 O O . LEU A 1 109 ? 21.407 -3.812 3.258 1.00 52.97 109 LEU A O 1
ATOM 905 N N . LEU A 1 110 ? 20.483 -5.452 4.478 1.00 50.16 110 LEU A N 1
ATOM 906 C CA . LEU A 1 110 ? 21.729 -5.994 5.002 1.00 50.16 110 LEU A CA 1
ATOM 907 C C . LEU A 1 110 ? 22.649 -6.539 3.898 1.00 50.16 110 LEU A C 1
ATOM 909 O O . LEU A 1 110 ? 23.851 -6.334 3.990 1.00 50.16 110 LEU A O 1
ATOM 913 N N . GLU A 1 111 ? 22.117 -7.162 2.844 1.00 54.91 111 GLU A N 1
ATOM 914 C CA . GLU A 1 111 ? 22.913 -7.555 1.673 1.00 54.91 111 GLU A CA 1
ATOM 915 C C . GLU A 1 111 ? 23.314 -6.311 0.864 1.00 54.91 111 GLU A C 1
ATOM 917 O O . GLU A 1 111 ? 24.474 -6.172 0.494 1.00 54.91 111 GLU A O 1
ATOM 922 N N . MET A 1 112 ? 22.419 -5.329 0.688 1.00 52.59 112 MET A N 1
ATOM 923 C CA . MET A 1 112 ? 22.745 -4.074 -0.014 1.00 52.59 112 MET A CA 1
ATOM 924 C C . MET A 1 112 ? 23.877 -3.290 0.677 1.00 52.59 112 MET A C 1
ATOM 926 O O . MET A 1 112 ? 24.803 -2.832 0.008 1.00 52.59 112 MET A O 1
ATOM 930 N N . HIS A 1 113 ? 23.853 -3.175 2.009 1.00 53.19 113 HIS A N 1
ATOM 931 C CA . HIS A 1 113 ? 24.898 -2.503 2.786 1.00 53.19 113 HIS A CA 1
ATOM 932 C C . HIS A 1 113 ? 26.151 -3.359 2.978 1.00 53.19 113 HIS A C 1
ATOM 934 O O . HIS A 1 113 ? 27.247 -2.805 2.974 1.00 53.19 113 HIS A O 1
ATOM 940 N N .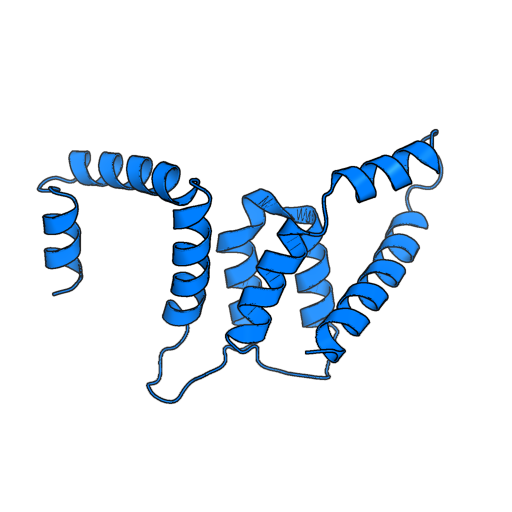 LYS A 1 114 ? 26.040 -4.687 3.131 1.00 52.81 114 LYS A N 1
ATOM 941 C CA . LYS A 1 114 ? 27.220 -5.565 3.199 1.00 52.81 114 LYS A CA 1
ATOM 942 C C . LYS A 1 114 ? 27.965 -5.585 1.873 1.00 52.81 114 LYS A C 1
ATOM 944 O O . LYS A 1 114 ? 29.173 -5.411 1.899 1.00 52.81 114 LYS A O 1
ATOM 949 N N . PHE A 1 115 ? 27.292 -5.704 0.728 1.00 50.59 115 PHE A N 1
ATOM 950 C CA . PHE A 1 115 ? 27.958 -5.592 -0.574 1.00 50.59 115 PHE A CA 1
ATOM 951 C C . PHE A 1 115 ? 28.557 -4.196 -0.790 1.00 50.59 115 PHE A C 1
ATOM 953 O O . PHE A 1 115 ? 29.688 -4.093 -1.261 1.00 50.59 115 PHE A O 1
ATOM 960 N N . ALA A 1 116 ? 27.860 -3.127 -0.389 1.00 52.47 116 ALA A N 1
ATOM 961 C CA . ALA A 1 116 ? 28.411 -1.775 -0.483 1.00 52.47 116 ALA A CA 1
ATOM 962 C C . ALA A 1 116 ? 29.649 -1.579 0.417 1.00 52.47 116 ALA A C 1
ATOM 964 O O . ALA A 1 116 ? 30.649 -1.044 -0.047 1.00 52.47 116 ALA A O 1
ATOM 965 N N . ASN A 1 117 ? 29.628 -2.069 1.662 1.00 48.75 117 ASN A N 1
ATOM 966 C CA . ASN A 1 117 ? 30.733 -1.922 2.620 1.00 48.75 117 ASN A CA 1
ATOM 967 C C . ASN A 1 117 ? 31.901 -2.896 2.375 1.00 48.75 117 ASN A C 1
ATOM 969 O O . ASN A 1 117 ? 33.046 -2.537 2.634 1.00 48.75 117 ASN A O 1
ATOM 973 N N . ILE A 1 118 ? 31.641 -4.119 1.892 1.00 55.12 118 ILE A N 1
ATOM 974 C CA . ILE A 1 118 ? 32.679 -5.121 1.578 1.00 55.12 118 ILE A CA 1
ATOM 975 C C . ILE A 1 118 ? 33.430 -4.736 0.302 1.00 55.12 118 ILE A C 1
ATOM 977 O O . ILE A 1 118 ? 34.639 -4.940 0.227 1.00 55.12 118 ILE A O 1
ATOM 981 N N . ILE A 1 119 ? 32.742 -4.173 -0.697 1.00 51.72 119 ILE A N 1
ATOM 982 C CA . ILE A 1 119 ? 33.382 -3.799 -1.964 1.00 51.72 119 ILE A CA 1
ATOM 983 C C . ILE A 1 119 ? 33.978 -2.380 -1.901 1.00 51.72 119 ILE A C 1
ATOM 985 O O . ILE A 1 119 ? 34.973 -2.119 -2.576 1.00 51.72 119 ILE A O 1
ATOM 989 N N . PHE A 1 120 ? 33.447 -1.470 -1.072 1.00 54.28 120 PHE A N 1
ATOM 990 C CA . PHE A 1 120 ? 33.851 -0.057 -1.101 1.00 54.28 120 PHE A CA 1
ATOM 991 C C . PHE A 1 120 ? 34.096 0.537 0.300 1.00 54.28 120 PHE A C 1
ATOM 993 O O . PHE A 1 120 ? 33.227 1.213 0.850 1.00 54.28 120 PHE A O 1
ATOM 1000 N N . PRO A 1 121 ? 35.305 0.356 0.876 1.00 50.06 121 PRO A N 1
ATOM 1001 C CA . PRO A 1 121 ? 35.634 0.837 2.221 1.00 50.06 121 PRO A CA 1
ATOM 1002 C C . PRO A 1 121 ? 35.984 2.330 2.303 1.00 50.06 121 PRO A C 1
ATOM 1004 O O . PRO A 1 121 ? 36.265 2.825 3.391 1.00 50.06 121 PRO A O 1
ATOM 1007 N N . PHE A 1 122 ? 36.036 3.066 1.189 1.00 45.81 122 PHE A N 1
ATOM 1008 C CA . PHE A 1 122 ? 36.536 4.440 1.196 1.00 45.81 122 PHE A CA 1
ATOM 1009 C C . PHE A 1 122 ? 35.707 5.340 0.287 1.00 45.81 122 PHE A C 1
ATOM 1011 O O . PHE A 1 122 ? 35.443 5.014 -0.865 1.00 45.81 122 PHE A O 1
ATOM 1018 N N . ALA A 1 123 ? 35.307 6.481 0.836 1.00 47.06 123 ALA A N 1
ATOM 1019 C CA . ALA A 1 123 ? 34.411 7.485 0.281 1.00 47.06 123 ALA A CA 1
ATOM 1020 C C . ALA A 1 123 ? 34.962 8.229 -0.959 1.00 47.06 123 ALA A C 1
ATOM 1022 O O . ALA A 1 123 ? 35.032 9.457 -0.980 1.00 47.06 123 ALA A O 1
ATOM 1023 N N . ALA A 1 124 ? 35.319 7.509 -2.019 1.00 43.78 124 ALA A N 1
ATOM 1024 C CA . ALA A 1 124 ? 35.679 8.076 -3.310 1.00 43.78 124 ALA A CA 1
ATOM 1025 C C . ALA A 1 124 ? 34.732 7.531 -4.388 1.00 43.78 124 ALA A C 1
ATOM 1027 O O . ALA A 1 124 ? 34.508 6.331 -4.467 1.00 43.78 124 ALA A O 1
ATOM 1028 N N . ILE A 1 125 ? 34.238 8.420 -5.257 1.00 45.94 125 ILE A N 1
ATOM 1029 C CA . ILE A 1 125 ? 33.344 8.185 -6.412 1.00 45.94 125 ILE A CA 1
ATOM 1030 C C . ILE A 1 125 ? 31.839 8.379 -6.104 1.00 45.94 125 ILE A C 1
ATOM 1032 O O . ILE A 1 125 ? 30.978 7.528 -6.321 1.00 45.94 125 ILE A O 1
ATOM 1036 N N . THR A 1 126 ? 31.476 9.590 -5.692 1.00 53.00 126 THR A N 1
ATOM 1037 C CA . THR A 1 126 ? 30.099 10.065 -5.464 1.00 53.00 126 THR A CA 1
ATOM 1038 C C . THR A 1 126 ? 29.260 10.341 -6.730 1.00 53.00 126 THR A C 1
ATOM 1040 O O . THR A 1 126 ? 28.305 11.107 -6.661 1.00 53.00 126 THR A O 1
ATOM 1043 N N . GLN A 1 127 ? 29.507 9.705 -7.887 1.00 47.00 127 GLN A N 1
ATOM 1044 C CA . GLN A 1 127 ? 28.644 9.936 -9.070 1.00 47.00 127 GLN A CA 1
ATOM 1045 C C . GLN A 1 127 ? 28.408 8.719 -9.979 1.00 47.00 127 GLN A C 1
ATOM 1047 O O . GLN A 1 127 ? 27.294 8.535 -10.463 1.00 47.00 127 GLN A O 1
ATOM 1052 N N . TYR A 1 128 ? 29.388 7.828 -10.145 1.00 42.44 128 TYR A N 1
ATOM 1053 C CA . TYR A 1 128 ? 29.251 6.650 -11.019 1.00 42.44 128 TYR A CA 1
ATOM 1054 C C . TYR A 1 128 ? 28.532 5.461 -10.358 1.00 42.44 128 TYR A C 1
ATOM 1056 O O . TYR A 1 128 ? 27.897 4.654 -11.038 1.00 42.44 128 TYR A O 1
ATOM 1064 N N . HIS A 1 129 ? 28.559 5.369 -9.026 1.00 49.91 129 HIS A N 1
ATOM 1065 C CA . HIS A 1 129 ? 28.024 4.206 -8.311 1.00 49.91 129 HIS A CA 1
ATOM 1066 C C . HIS A 1 129 ? 26.500 4.210 -8.169 1.00 49.91 129 HIS A C 1
ATOM 1068 O O . HIS A 1 129 ? 25.902 3.138 -8.222 1.00 49.91 129 HIS A O 1
ATOM 1074 N N . LYS A 1 130 ? 25.851 5.385 -8.102 1.00 49.22 130 LYS A N 1
ATOM 1075 C CA . LYS A 1 130 ? 24.384 5.466 -8.215 1.00 49.22 130 LYS A CA 1
ATOM 1076 C C . LYS A 1 130 ? 23.918 4.852 -9.532 1.00 49.22 130 LYS A C 1
ATOM 1078 O O . LYS A 1 130 ? 22.982 4.073 -9.525 1.00 49.22 130 LYS A O 1
ATOM 1083 N N . VAL A 1 131 ? 24.607 5.140 -10.636 1.00 51.69 131 VAL A N 1
ATOM 1084 C CA . VAL A 1 131 ? 24.207 4.690 -11.977 1.00 51.69 131 VAL A CA 1
ATOM 1085 C C . VAL A 1 131 ? 24.353 3.174 -12.138 1.00 51.69 131 VAL A C 1
ATOM 1087 O O . VAL A 1 131 ? 23.403 2.528 -12.567 1.00 51.69 131 VAL A O 1
ATOM 1090 N N . SER A 1 132 ? 25.483 2.574 -11.744 1.00 50.69 132 SER A N 1
ATOM 1091 C CA . SER A 1 132 ? 25.661 1.111 -11.844 1.00 50.69 132 SER A CA 1
ATOM 1092 C C . SER A 1 132 ? 24.741 0.327 -10.910 1.00 50.69 132 SER A C 1
ATOM 1094 O O . SER A 1 132 ? 24.171 -0.687 -11.313 1.00 50.69 132 SER A O 1
ATOM 1096 N N . PHE A 1 133 ? 24.561 0.803 -9.676 1.00 53.84 133 PHE A N 1
ATOM 1097 C CA . PHE A 1 133 ? 23.646 0.178 -8.723 1.00 53.84 133 PHE A CA 1
ATOM 1098 C C . PHE A 1 133 ? 22.202 0.234 -9.227 1.00 53.84 133 PHE A C 1
ATOM 1100 O O . PHE A 1 133 ? 21.482 -0.763 -9.219 1.00 53.84 133 PHE A O 1
ATOM 1107 N N . HIS A 1 134 ? 21.821 1.388 -9.768 1.00 53.88 134 HIS A N 1
ATOM 1108 C CA . HIS A 1 134 ? 20.515 1.619 -10.359 1.00 53.88 134 HIS A CA 1
ATOM 1109 C C . HIS A 1 134 ? 20.246 0.761 -11.597 1.00 53.88 134 HIS A C 1
ATOM 11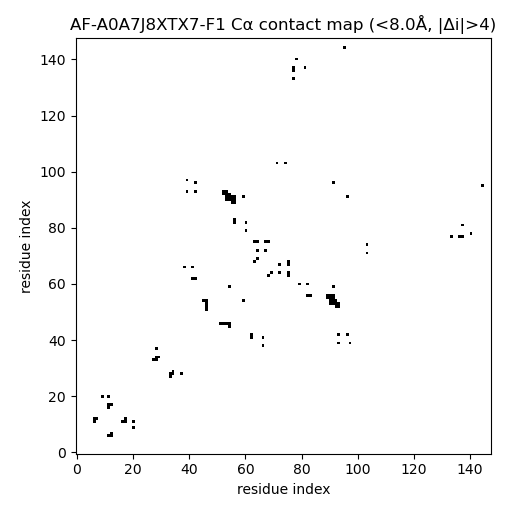11 O O . HIS A 1 134 ? 19.168 0.190 -11.732 1.00 53.88 134 HIS A O 1
ATOM 1117 N N . LEU A 1 135 ? 21.229 0.612 -12.490 1.00 59.06 135 LEU A N 1
ATOM 1118 C CA . LEU A 1 135 ? 21.111 -0.224 -13.691 1.00 59.06 135 LEU A CA 1
ATOM 1119 C C . LEU A 1 135 ? 21.013 -1.716 -13.354 1.00 59.06 135 LEU A C 1
ATOM 1121 O O . LEU A 1 135 ? 20.187 -2.429 -13.934 1.00 59.06 135 LEU A O 1
ATOM 1125 N N . HIS A 1 136 ? 21.819 -2.188 -12.398 1.00 64.88 136 HIS A N 1
ATOM 1126 C CA . HIS A 1 136 ? 21.722 -3.559 -11.905 1.00 64.88 136 HIS A CA 1
ATOM 1127 C C . HIS A 1 136 ? 20.336 -3.815 -11.305 1.00 64.88 136 HIS A C 1
ATOM 1129 O O . HIS A 1 136 ? 19.684 -4.803 -11.641 1.00 64.88 136 HIS A O 1
ATOM 1135 N N . TRP A 1 137 ? 19.840 -2.881 -10.494 1.00 61.97 137 TRP A N 1
ATOM 1136 C CA . TRP A 1 137 ? 18.547 -3.024 -9.841 1.00 61.97 137 TRP A CA 1
ATOM 1137 C C . TRP A 1 137 ? 17.364 -2.951 -10.796 1.00 61.97 137 TRP A C 1
ATOM 1139 O O . TRP A 1 137 ? 16.465 -3.783 -10.705 1.00 61.97 137 TRP A O 1
ATOM 1149 N N . LYS A 1 138 ? 17.397 -2.045 -11.780 1.00 61.62 138 LYS A N 1
ATOM 1150 C CA . LYS A 1 138 ? 16.423 -2.025 -12.882 1.00 61.62 138 LYS A CA 1
ATOM 1151 C C . LYS A 1 138 ? 16.390 -3.362 -13.623 1.00 61.62 138 LYS A C 1
ATOM 1153 O O . LYS A 1 138 ? 15.311 -3.834 -13.966 1.00 61.62 138 LYS A O 1
ATOM 1158 N N . SER A 1 139 ? 17.544 -4.002 -13.813 1.00 64.00 139 SER A N 1
ATOM 1159 C CA . SER A 1 139 ? 17.636 -5.314 -14.468 1.00 64.00 139 SER A CA 1
ATOM 1160 C C . SER A 1 139 ? 17.059 -6.441 -13.604 1.00 64.00 139 SER A C 1
ATOM 1162 O O . SER A 1 139 ? 16.308 -7.274 -14.109 1.00 64.00 139 SER A O 1
ATOM 1164 N N . VAL A 1 140 ? 17.349 -6.448 -12.298 1.00 66.56 140 VAL A N 1
ATOM 1165 C CA . VAL A 1 140 ? 16.792 -7.420 -11.337 1.00 66.56 140 VAL A CA 1
ATOM 1166 C C . VAL A 1 140 ? 15.275 -7.254 -11.199 1.00 66.56 140 VAL A C 1
ATOM 1168 O O . VAL A 1 140 ? 14.544 -8.242 -11.282 1.00 66.56 140 VAL A O 1
ATOM 1171 N N . LEU A 1 141 ? 14.798 -6.013 -11.054 1.00 66.31 141 LEU A N 1
ATOM 1172 C CA . LEU A 1 141 ? 13.376 -5.659 -11.029 1.00 66.31 141 LEU A CA 1
ATOM 1173 C C . LEU A 1 141 ? 12.673 -6.131 -12.302 1.00 66.31 141 LEU A C 1
ATOM 1175 O O . LEU A 1 141 ? 11.696 -6.872 -12.221 1.00 66.31 141 LEU A O 1
ATOM 1179 N N . ALA A 1 142 ? 13.199 -5.773 -13.476 1.00 68.25 142 ALA A N 1
ATOM 1180 C CA . ALA A 1 142 ? 12.612 -6.163 -14.754 1.00 68.25 142 ALA A CA 1
ATOM 1181 C C . ALA A 1 142 ? 12.575 -7.689 -14.935 1.00 68.25 142 ALA A C 1
ATOM 1183 O O . ALA A 1 142 ? 11.564 -8.229 -15.379 1.00 68.25 142 ALA A O 1
ATOM 1184 N N . ALA A 1 143 ? 13.641 -8.404 -14.557 1.00 68.06 143 ALA A N 1
ATOM 1185 C CA . ALA A 1 143 ? 13.688 -9.862 -14.653 1.00 68.06 143 ALA A CA 1
ATOM 1186 C C . ALA A 1 143 ? 12.677 -10.551 -13.721 1.00 68.06 143 ALA A C 1
ATOM 1188 O O . ALA A 1 143 ? 12.114 -11.585 -14.084 1.00 68.06 143 ALA A O 1
ATOM 1189 N N . ARG A 1 144 ? 12.441 -9.992 -12.527 1.00 63.53 144 ARG A N 1
ATOM 1190 C CA . ARG A 1 144 ? 11.515 -10.565 -11.538 1.00 63.53 144 ARG A CA 1
ATOM 1191 C C . ARG A 1 144 ? 10.058 -10.217 -11.846 1.00 63.53 144 ARG A C 1
ATOM 1193 O O . ARG A 1 144 ? 9.199 -11.070 -11.666 1.00 63.53 144 ARG A O 1
ATOM 1200 N N . MET A 1 145 ? 9.803 -9.028 -12.394 1.00 65.81 145 MET A N 1
ATOM 1201 C CA . MET A 1 145 ? 8.475 -8.608 -12.854 1.00 65.81 145 MET A CA 1
ATOM 1202 C C . MET A 1 145 ? 8.029 -9.307 -14.145 1.00 65.81 145 MET A C 1
ATOM 1204 O O . MET A 1 145 ? 6.834 -9.447 -14.351 1.00 65.81 145 MET A O 1
ATOM 1208 N N . LYS A 1 146 ? 8.955 -9.766 -15.003 1.00 61.12 146 LYS A N 1
ATOM 1209 C CA . LYS A 1 146 ? 8.633 -10.509 -16.243 1.00 61.12 146 LYS A CA 1
ATOM 1210 C C . LYS A 1 146 ? 8.404 -12.013 -16.053 1.00 61.12 146 LYS A C 1
ATOM 1212 O O . LYS A 1 146 ? 7.989 -12.676 -16.997 1.00 61.12 146 LYS A O 1
ATOM 1217 N N . LYS A 1 147 ? 8.744 -12.572 -14.887 1.00 52.50 147 LYS A N 1
ATOM 1218 C CA . LYS A 1 147 ? 8.610 -14.012 -14.592 1.00 52.50 147 LYS A CA 1
ATOM 1219 C C . LYS A 1 147 ? 7.286 -14.400 -13.921 1.00 52.50 147 LYS A C 1
ATOM 1221 O O . LYS A 1 147 ? 7.045 -15.597 -13.789 1.00 52.50 147 LYS A O 1
ATOM 1226 N N . ASN A 1 148 ? 6.471 -13.426 -13.522 1.00 43.28 148 ASN A N 1
ATOM 1227 C CA . ASN A 1 148 ? 5.133 -13.606 -12.950 1.00 43.28 148 ASN A CA 1
ATOM 1228 C C . ASN A 1 148 ? 4.096 -12.923 -13.841 1.00 43.28 148 ASN A C 1
ATOM 1230 O O . ASN A 1 148 ? 2.910 -13.281 -13.701 1.00 43.28 148 ASN A O 1
#

pLDDT: mean 78.54, std 15.82, range [42.44, 95.06]

Solvent-accessible surface area (backbone atoms only — not comparable to full-atom values): 8742 Å² total; per-residue (Å²): 111,68,68,63,51,51,32,59,76,68,71,39,90,45,74,70,48,43,58,52,50,53,58,52,47,56,61,49,42,69,37,75,74,44,33,54,53,49,55,55,46,56,58,54,69,67,47,86,49,98,84,53,66,59,41,46,53,68,64,47,45,54,49,46,48,70,78,40,31,86,84,40,42,75,61,46,56,53,48,44,53,46,65,73,68,51,80,92,63,70,57,44,38,65,69,61,53,55,48,50,57,52,47,62,66,71,57,47,62,65,57,60,49,46,54,46,51,75,75,50,85,61,102,71,68,97,65,65,54,65,53,54,54,48,54,52,46,52,49,52,51,51,58,58,65,70,74,111

Foldseek 3Di:
DVVVVVCVVQVHPDPVSVVVSVVVVVVVCPPPVNVLVVLLVLQVVQQPDPPDFWDFLVVVLVSCCVSPCVPQVVLSVLVNVLSVPDDPDGIDGSVNSSVSVVVSVVPPCCVVVCVCCVVPVDPPDPDVVCVVVSVVVSVVVVVVSVVD

Secondary structure (DSSP, 8-state):
-HHHHHHHHTT--SHHHHHHHHHHHHHHHTSHHHHHHHHHHHHHHT--STT--EEEHHHHHHHHHHHHTTT-HHHHHHHHHHHHH--S-SEEEHHHHHHHHHHHHHS-HHHHHHHHHHH--S---TTHHHHHHHHHHHHHHHHHHT--

Sequence (148 aa):
DEWQTGLKALGVDSLSKLKKALSDLEKEVEKPSNYEDFYTYAFRYCLTEEKQKSVDIESICELLNLVLGVQFRPQIDSLIEYLKVQNDYKVINSDQWINFLRFCKEVNLLEMHKFANIIFPFAAITQYHKVSFHLHWKSVLAARMKKN